Protein AF-A0A973DGZ4-F1 (afdb_monomer)

Sequence (163 aa):
MKIELYKSIREIPLFNWEKLNETGDYKFLVKDKRNRFAKLKQEQIEEAYFSLHDEYADATDSHDRMIRIHDLMVRRIEARERVGAGEVHFKNFVDAYDSELEQLMKPNENYDPIKSRMRIQQHYGQPIKPKEITLYEYLMIVKVVEEDIQTKNQNNNGKGNIE

Radius of gyration: 19.87 Å; Cα contacts (8 Å, |Δi|>4): 144; chains: 1; bounding box: 62×36×56 Å

Mean predicted aligned error: 9.84 Å

Foldseek 3Di:
DDWAFAQALQQQQLVLVVCCLVPVQLLSRTPDVVCSPPDDDPVVSVNSVLSHLVNVCVLPVVVVLSVVLVVLVVLLVVLVVCVVVVVVVSVVSNVVSVVVNCVSSPPPPPDDVVVVQVVLCVQLVDDDDRRPGGSNVVSVSVVVSVVVVVVVVVVVVVPPPDD

Structure (mmCIF, N/CA/C/O backbone):
data_AF-A0A973DGZ4-F1
#
_entry.id   AF-A0A973DGZ4-F1
#
loop_
_atom_site.group_PDB
_atom_site.id
_atom_site.type_symbol
_atom_site.label_atom_id
_atom_site.label_alt_id
_atom_site.label_comp_id
_atom_site.label_asym_id
_atom_site.label_entity_id
_atom_site.label_seq_id
_atom_site.pdbx_PDB_ins_code
_atom_site.Cartn_x
_atom_site.Cartn_y
_atom_site.Cartn_z
_atom_site.occupancy
_atom_site.B_iso_or_equiv
_atom_site.auth_seq_id
_atom_site.auth_comp_id
_atom_site.auth_asym_id
_atom_site.auth_atom_id
_atom_site.pdbx_PDB_model_num
ATOM 1 N N . MET A 1 1 ? -24.873 9.617 1.296 1.00 60.25 1 MET A N 1
ATOM 2 C CA . MET A 1 1 ? -23.917 9.406 0.187 1.00 60.25 1 MET A CA 1
ATOM 3 C C . MET A 1 1 ? -23.059 8.202 0.550 1.00 60.25 1 MET A C 1
ATOM 5 O O . MET A 1 1 ? -22.569 8.171 1.672 1.00 60.25 1 MET A O 1
ATOM 9 N N . LYS A 1 2 ? -22.972 7.176 -0.306 1.00 76.69 2 LYS A N 1
ATOM 10 C CA . LYS A 1 2 ? -22.188 5.962 -0.020 1.00 76.69 2 LYS A CA 1
ATOM 11 C C . LYS A 1 2 ? -20.733 6.236 -0.403 1.00 76.69 2 LYS A C 1
ATOM 13 O O . LYS A 1 2 ? -20.479 6.632 -1.535 1.00 76.69 2 LYS A O 1
ATOM 18 N N . ILE A 1 3 ? -19.811 6.105 0.546 1.00 85.75 3 ILE A N 1
ATOM 19 C CA . ILE A 1 3 ? -18.379 6.290 0.291 1.00 85.75 3 ILE A CA 1
ATOM 20 C C . ILE A 1 3 ? -17.827 4.959 -0.216 1.00 85.75 3 ILE A C 1
ATOM 22 O O . ILE A 1 3 ? -18.059 3.923 0.406 1.00 85.75 3 ILE A O 1
ATOM 26 N N . GLU A 1 4 ? -17.126 4.988 -1.344 1.00 92.50 4 GLU A N 1
ATOM 27 C CA . GLU A 1 4 ? -16.502 3.806 -1.938 1.00 92.50 4 GLU A CA 1
ATOM 28 C C . GLU A 1 4 ? -14.995 3.809 -1.697 1.00 92.50 4 GLU A C 1
ATOM 30 O O . GLU A 1 4 ? -14.325 4.836 -1.856 1.00 92.50 4 GLU A O 1
ATOM 35 N N . LEU A 1 5 ? -14.475 2.639 -1.330 1.00 93.69 5 LEU A N 1
ATOM 36 C CA . LEU A 1 5 ? -13.063 2.403 -1.057 1.00 93.69 5 LEU A CA 1
ATOM 37 C C . LEU A 1 5 ? -12.479 1.469 -2.120 1.00 93.69 5 LEU A C 1
ATOM 39 O O . LEU A 1 5 ? -13.186 0.600 -2.632 1.00 93.69 5 LEU A O 1
ATOM 43 N N . TYR A 1 6 ? -11.205 1.653 -2.461 1.00 95.50 6 TYR A N 1
ATOM 44 C CA . TYR A 1 6 ? -10.440 0.671 -3.226 1.00 95.50 6 TYR A CA 1
ATOM 45 C C . TYR A 1 6 ? -10.275 -0.591 -2.384 1.00 95.50 6 TYR A C 1
ATOM 47 O O . TYR A 1 6 ? -9.825 -0.493 -1.246 1.00 95.50 6 TYR A O 1
ATOM 55 N N . LYS A 1 7 ? -10.637 -1.750 -2.938 1.00 93.94 7 LYS A N 1
ATOM 56 C CA . LYS A 1 7 ? -10.506 -3.048 -2.251 1.00 93.94 7 LYS A CA 1
ATOM 57 C C . LYS A 1 7 ? -9.560 -4.018 -2.962 1.00 93.94 7 LYS A C 1
ATOM 59 O O . LYS A 1 7 ? -9.187 -5.022 -2.379 1.00 93.94 7 LYS A O 1
ATOM 64 N N . SER A 1 8 ? -9.160 -3.711 -4.195 1.00 95.69 8 SER A N 1
ATOM 65 C CA . SER A 1 8 ? -8.295 -4.570 -5.007 1.00 95.69 8 SER A CA 1
ATOM 66 C C . SER A 1 8 ? -7.110 -3.798 -5.580 1.00 95.69 8 SER A C 1
ATOM 68 O O . SER A 1 8 ? -7.229 -2.621 -5.954 1.00 95.69 8 SER A O 1
ATOM 70 N N . ILE A 1 9 ? -5.959 -4.470 -5.692 1.00 95.25 9 ILE A N 1
ATOM 71 C CA . ILE A 1 9 ? -4.745 -3.900 -6.294 1.00 95.25 9 ILE A CA 1
ATOM 72 C C . ILE A 1 9 ? -4.944 -3.596 -7.784 1.00 95.25 9 ILE A C 1
ATOM 74 O O . ILE A 1 9 ? -4.214 -2.789 -8.362 1.00 95.25 9 ILE A O 1
ATOM 78 N N . ARG A 1 10 ? -5.965 -4.210 -8.396 1.00 96.50 10 ARG A N 1
ATOM 79 C CA . ARG A 1 10 ? -6.418 -3.967 -9.772 1.00 96.50 10 ARG A CA 1
ATOM 80 C C . ARG A 1 10 ? -7.205 -2.670 -9.924 1.00 96.50 10 ARG A C 1
ATOM 82 O O . ARG A 1 10 ? -7.485 -2.266 -11.043 1.00 96.50 10 ARG A O 1
ATOM 89 N N . GLU A 1 11 ? -7.593 -2.036 -8.822 1.00 96.31 11 GLU A N 1
ATOM 90 C CA . GLU A 1 11 ? -8.370 -0.799 -8.840 1.00 96.31 11 GLU A CA 1
ATOM 91 C C . GLU A 1 11 ? -7.589 0.391 -8.288 1.00 96.31 11 GLU A C 1
ATOM 93 O O . GLU A 1 11 ? -7.776 1.513 -8.760 1.00 96.31 11 GLU A O 1
ATOM 98 N N . ILE A 1 12 ? -6.761 0.183 -7.256 1.00 96.31 12 ILE A N 1
ATOM 99 C CA . ILE A 1 12 ? -6.070 1.290 -6.593 1.00 96.31 12 ILE A CA 1
ATOM 100 C C . ILE A 1 12 ? -5.002 1.890 -7.520 1.00 96.31 12 ILE A C 1
ATOM 102 O O . ILE A 1 12 ? -4.109 1.168 -7.975 1.00 96.31 12 ILE A O 1
ATOM 106 N N . PRO A 1 13 ? -5.030 3.212 -7.784 1.00 97.19 13 PRO A N 1
ATOM 107 C CA . PRO A 1 13 ? -3.946 3.867 -8.499 1.00 97.19 13 PRO A CA 1
ATOM 108 C C . PRO A 1 13 ? -2.636 3.718 -7.730 1.00 97.19 13 PRO A C 1
ATOM 110 O O . PRO A 1 13 ? -2.619 3.910 -6.509 1.00 97.19 13 PRO A O 1
ATOM 113 N N . LEU A 1 14 ? -1.529 3.477 -8.436 1.00 92.44 14 LEU A N 1
ATOM 114 C CA . LEU A 1 14 ? -0.206 3.331 -7.819 1.00 92.44 14 LEU A CA 1
ATOM 115 C C . LEU A 1 14 ? 0.124 4.519 -6.898 1.00 92.44 14 LEU A C 1
ATOM 117 O O . LEU A 1 14 ? 0.599 4.335 -5.785 1.00 92.44 14 LEU A O 1
ATOM 121 N N . PHE A 1 15 ? -0.215 5.741 -7.314 1.00 93.31 15 PHE A N 1
ATOM 122 C CA . PHE A 1 15 ? -0.034 6.952 -6.510 1.00 93.31 15 PHE A CA 1
ATOM 123 C C . PHE A 1 15 ? -0.769 6.896 -5.164 1.00 93.31 15 PHE A C 1
ATOM 125 O O . PHE A 1 15 ? -0.245 7.360 -4.153 1.00 93.31 15 PHE A O 1
ATOM 132 N N . ASN A 1 16 ? -2.002 6.382 -5.145 1.00 92.81 16 ASN A N 1
ATOM 133 C CA . ASN A 1 16 ? -2.775 6.286 -3.911 1.00 92.81 16 ASN A CA 1
ATOM 134 C C . ASN A 1 16 ? -2.178 5.222 -2.986 1.00 92.81 16 ASN A C 1
ATOM 136 O O . ASN A 1 16 ? -2.095 5.469 -1.788 1.00 92.81 16 ASN A O 1
ATOM 140 N N . TRP A 1 17 ? -1.728 4.091 -3.536 1.00 89.31 17 TRP A N 1
ATOM 141 C CA . TRP A 1 17 ? -1.015 3.067 -2.774 1.00 89.31 17 TRP A CA 1
ATOM 142 C C . TRP A 1 17 ? 0.289 3.601 -2.169 1.00 89.31 17 TRP A C 1
ATOM 144 O O . TRP A 1 17 ? 0.520 3.455 -0.971 1.00 89.31 17 TRP A O 1
ATOM 154 N N . GLU A 1 18 ? 1.117 4.282 -2.966 1.00 85.12 18 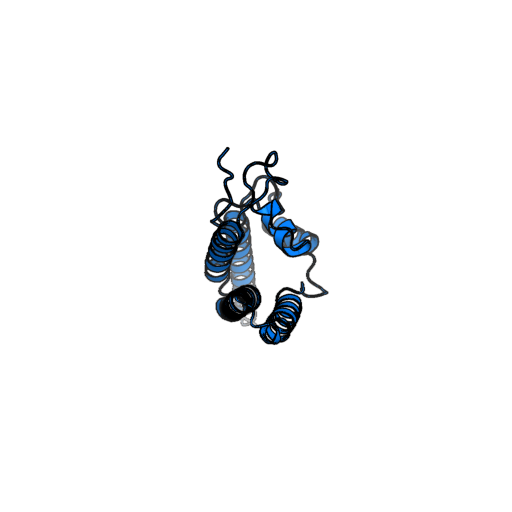GLU A N 1
ATOM 155 C CA . GLU A 1 18 ? 2.361 4.903 -2.494 1.00 85.12 18 GLU A CA 1
ATOM 156 C C . GLU A 1 18 ? 2.081 5.897 -1.363 1.00 85.12 18 GLU A C 1
ATOM 158 O O . GLU A 1 18 ? 2.731 5.847 -0.323 1.00 85.12 18 GLU A O 1
ATOM 163 N N . LYS A 1 19 ? 1.070 6.760 -1.521 1.00 83.31 19 LYS A N 1
ATOM 164 C CA . LYS A 1 19 ? 0.717 7.744 -0.493 1.00 83.31 19 LYS A CA 1
ATOM 165 C C . LYS A 1 19 ? 0.116 7.127 0.762 1.00 83.31 19 LYS A C 1
ATOM 167 O O . LYS A 1 19 ? 0.408 7.624 1.847 1.00 83.31 19 LYS A O 1
ATOM 172 N N . LEU A 1 20 ? -0.688 6.072 0.633 1.00 83.69 20 LEU A N 1
ATOM 173 C CA . LEU A 1 20 ? -1.199 5.313 1.774 1.00 83.69 20 LEU A CA 1
ATOM 174 C C . LEU A 1 20 ? -0.038 4.784 2.625 1.00 83.69 20 LEU A C 1
ATOM 176 O O . LEU A 1 20 ? -0.023 5.016 3.827 1.00 83.69 20 LEU A O 1
ATOM 180 N N . ASN A 1 21 ? 0.953 4.154 1.992 1.00 76.75 21 ASN A N 1
ATOM 181 C CA . ASN A 1 21 ? 2.105 3.575 2.686 1.00 76.75 21 ASN A CA 1
ATOM 182 C C . ASN A 1 21 ? 3.094 4.631 3.208 1.00 76.75 21 ASN A C 1
ATOM 184 O O . ASN A 1 21 ? 3.655 4.466 4.283 1.00 76.75 21 ASN A O 1
ATOM 188 N N . GLU A 1 22 ? 3.303 5.728 2.476 1.00 70.69 22 GLU A N 1
ATOM 189 C CA . GLU A 1 22 ? 4.211 6.812 2.884 1.00 70.69 22 GLU A CA 1
ATOM 190 C C . GLU A 1 22 ? 3.663 7.619 4.069 1.00 70.69 22 GLU A C 1
ATOM 192 O O . GLU A 1 22 ? 4.424 8.047 4.931 1.00 70.69 22 GLU A O 1
ATOM 197 N N . THR A 1 23 ? 2.350 7.868 4.099 1.00 72.44 23 THR A N 1
ATOM 198 C CA . THR A 1 23 ? 1.734 8.787 5.073 1.00 72.44 23 THR A CA 1
ATOM 199 C C . THR A 1 23 ? 0.920 8.095 6.162 1.00 72.44 23 THR A C 1
ATOM 201 O O . THR A 1 23 ? 0.550 8.750 7.132 1.00 72.44 23 THR A O 1
ATOM 204 N N . GLY A 1 24 ? 0.584 6.813 5.992 1.00 66.81 24 GLY A N 1
ATOM 205 C CA . GLY A 1 24 ? -0.356 6.094 6.858 1.00 66.81 24 GLY A CA 1
ATOM 206 C C . GLY A 1 24 ? -1.805 6.597 6.767 1.00 66.81 24 GLY A C 1
ATOM 207 O O . GLY A 1 24 ? -2.642 6.223 7.585 1.00 66.81 24 GLY A O 1
ATOM 208 N N . ASP A 1 25 ? -2.125 7.472 5.807 1.00 77.06 25 ASP A N 1
ATOM 209 C CA . ASP A 1 25 ? -3.422 8.143 5.737 1.00 77.06 25 ASP A CA 1
ATOM 210 C C . ASP A 1 25 ? -4.440 7.352 4.896 1.00 77.06 25 ASP A C 1
ATOM 212 O O . ASP A 1 25 ? -4.390 7.311 3.660 1.00 77.06 25 ASP A O 1
ATOM 216 N N . TYR A 1 26 ? -5.434 6.775 5.572 1.00 83.44 26 TYR A N 1
ATOM 217 C CA . TYR A 1 26 ? -6.490 5.977 4.946 1.00 83.44 26 TYR A CA 1
ATOM 218 C C . TYR A 1 26 ? -7.381 6.754 3.970 1.00 83.44 26 TYR A C 1
ATOM 220 O O . TYR A 1 26 ? -8.097 6.135 3.182 1.00 83.44 26 TYR A O 1
ATOM 228 N N . LYS A 1 27 ? -7.317 8.093 3.911 1.00 87.62 27 LYS A N 1
ATOM 229 C CA . LYS A 1 27 ? -8.050 8.859 2.886 1.00 87.62 27 LYS A CA 1
ATOM 230 C C . LYS A 1 27 ? -7.656 8.465 1.461 1.00 87.62 27 LYS A C 1
ATOM 232 O O . LYS A 1 27 ? -8.424 8.682 0.523 1.00 87.62 27 LYS A O 1
ATOM 237 N N . PHE A 1 28 ? -6.459 7.906 1.269 1.00 89.69 28 PHE A N 1
ATOM 238 C CA . PHE A 1 28 ? -6.006 7.431 -0.037 1.00 89.69 28 PHE A CA 1
ATOM 239 C C . PHE A 1 28 ? -6.696 6.133 -0.486 1.00 89.69 28 PHE A C 1
ATOM 241 O O . PHE A 1 28 ? -6.686 5.845 -1.685 1.00 89.69 28 PHE A O 1
ATOM 248 N N . LEU A 1 29 ? -7.393 5.433 0.417 1.00 92.00 29 LEU A N 1
ATOM 249 C CA . LEU A 1 29 ? -8.291 4.326 0.077 1.00 92.00 29 LEU A CA 1
ATOM 250 C C . LEU A 1 29 ? -9.603 4.798 -0.558 1.00 92.00 29 LEU A C 1
ATOM 252 O O . LEU A 1 29 ? -10.279 4.006 -1.202 1.00 92.00 29 LEU A O 1
ATOM 256 N N . VAL A 1 30 ? -9.980 6.073 -0.422 1.00 93.38 30 VAL A N 1
ATOM 257 C CA . VAL A 1 30 ? -11.247 6.579 -0.965 1.00 93.38 30 VAL A CA 1
ATOM 258 C C . VAL A 1 30 ? -11.157 6.764 -2.481 1.00 93.38 30 VAL A C 1
ATOM 260 O O . VAL A 1 30 ? -10.293 7.502 -2.974 1.00 93.38 30 VAL A O 1
ATOM 263 N N . LYS A 1 31 ? -12.090 6.139 -3.219 1.00 93.38 31 LYS A N 1
ATOM 264 C CA . LYS A 1 31 ? -12.175 6.227 -4.689 1.00 93.38 31 LYS A CA 1
ATOM 265 C C . LYS A 1 31 ? -12.421 7.661 -5.149 1.00 93.38 31 LYS A C 1
ATOM 267 O O . LYS A 1 31 ? -11.642 8.220 -5.924 1.00 93.38 31 LYS A O 1
ATOM 272 N N . ASP A 1 32 ? -13.465 8.286 -4.611 1.00 90.44 32 ASP A N 1
ATOM 273 C CA . ASP A 1 32 ? -13.817 9.669 -4.923 1.00 90.44 32 ASP A CA 1
ATOM 274 C C . ASP A 1 32 ? -13.045 10.663 -4.042 1.00 90.44 32 ASP A C 1
ATOM 276 O O . ASP A 1 32 ? -13.245 10.762 -2.828 1.00 90.44 32 ASP A O 1
ATOM 280 N N . LYS A 1 33 ? -12.201 11.478 -4.683 1.00 85.81 33 LYS A N 1
ATOM 281 C CA . LYS A 1 33 ? -11.399 12.519 -4.025 1.00 85.81 33 LYS A CA 1
ATOM 282 C C . LYS A 1 33 ? -12.240 13.512 -3.219 1.00 85.81 33 LYS A C 1
ATOM 284 O O . LYS A 1 33 ? -11.736 14.038 -2.229 1.00 85.81 33 LYS A O 1
ATOM 289 N N . ARG A 1 34 ? -13.493 13.760 -3.614 1.00 87.38 34 ARG A N 1
ATOM 290 C CA . ARG A 1 34 ? -14.410 14.687 -2.927 1.00 87.38 34 ARG A CA 1
ATOM 291 C C . ARG A 1 34 ? -14.816 14.178 -1.543 1.00 87.38 34 ARG A C 1
ATOM 293 O O . ARG A 1 34 ? -15.119 14.980 -0.669 1.00 87.38 34 ARG A O 1
ATOM 300 N N . ASN A 1 35 ? -14.743 12.865 -1.323 1.00 87.50 35 ASN A N 1
ATOM 301 C CA . ASN A 1 35 ? -15.167 12.208 -0.086 1.00 87.50 35 ASN A CA 1
ATOM 302 C C . ASN A 1 35 ? -14.000 11.864 0.853 1.00 87.50 35 ASN A C 1
ATOM 304 O O . ASN A 1 35 ? -14.205 11.193 1.858 1.00 87.50 35 ASN A O 1
ATOM 308 N N . ARG A 1 36 ? -12.775 12.325 0.566 1.00 83.31 36 ARG A N 1
ATOM 309 C CA . ARG A 1 36 ? -11.569 11.999 1.357 1.00 83.31 36 ARG A CA 1
ATOM 310 C C . ARG A 1 36 ? -11.605 12.467 2.810 1.00 83.31 36 ARG A C 1
ATOM 312 O O . ARG A 1 36 ? -10.875 11.929 3.629 1.00 83.31 36 ARG A O 1
ATOM 319 N N . PHE A 1 37 ? -12.432 13.462 3.113 1.00 81.75 37 PHE A N 1
ATOM 320 C CA . PHE A 1 37 ? -12.608 14.001 4.464 1.00 81.75 37 PHE A CA 1
ATOM 321 C C . PHE A 1 37 ? -13.911 13.534 5.119 1.00 81.75 37 PHE A C 1
ATOM 323 O O . PHE A 1 37 ? -14.261 13.993 6.204 1.00 81.75 37 PHE A O 1
ATOM 330 N N . ALA A 1 38 ? -14.663 12.656 4.453 1.00 81.19 38 ALA A N 1
ATOM 331 C CA . ALA A 1 38 ? -15.890 12.128 5.012 1.00 81.19 38 ALA A CA 1
ATOM 332 C C . ALA A 1 38 ? -15.572 11.135 6.138 1.00 81.19 38 ALA A C 1
ATOM 334 O O . ALA A 1 38 ? -14.579 10.408 6.093 1.00 81.19 38 ALA A O 1
ATOM 335 N N . LYS A 1 39 ? -16.435 11.099 7.157 1.00 80.31 39 LYS A N 1
ATOM 336 C CA . LYS A 1 39 ? -16.287 10.173 8.280 1.00 80.31 39 LYS A CA 1
ATOM 337 C C . LYS A 1 39 ? -16.526 8.744 7.788 1.00 80.31 39 LYS A C 1
ATOM 339 O O . LYS A 1 39 ? -17.653 8.379 7.459 1.00 80.31 39 LYS A O 1
ATOM 344 N N . LEU A 1 40 ? -15.458 7.959 7.736 1.00 78.50 40 LEU A N 1
ATOM 345 C CA . LEU A 1 40 ? -15.491 6.537 7.420 1.00 78.50 40 LEU A CA 1
ATOM 346 C C . LEU A 1 40 ? -15.694 5.721 8.696 1.00 78.50 40 LEU A C 1
ATOM 348 O O . LEU A 1 40 ? -15.226 6.107 9.769 1.00 78.50 40 LEU A O 1
ATOM 352 N N . LYS A 1 41 ? -16.390 4.589 8.578 1.00 81.88 41 LYS A N 1
ATOM 353 C CA . LYS A 1 41 ? -16.389 3.587 9.643 1.00 81.88 41 LYS A CA 1
ATOM 354 C C . LYS A 1 41 ? -15.056 2.848 9.628 1.00 81.88 41 LYS A C 1
ATOM 356 O O . LYS A 1 41 ? -14.559 2.510 8.555 1.00 81.88 41 LYS A O 1
ATOM 361 N N . GLN A 1 42 ? -14.529 2.577 10.816 1.00 75.69 42 GLN A N 1
ATOM 362 C CA . GLN A 1 42 ? -13.261 1.877 10.999 1.00 75.69 42 GLN A CA 1
ATOM 363 C C . GLN A 1 42 ? -13.269 0.502 10.308 1.00 75.69 42 GLN A C 1
ATOM 365 O O . GLN A 1 42 ? -12.384 0.225 9.509 1.00 75.69 42 GLN A O 1
ATOM 370 N N . GLU A 1 43 ? -14.345 -0.268 10.489 1.00 78.81 43 GLU A N 1
ATOM 371 C CA . GLU A 1 43 ? -14.561 -1.585 9.862 1.00 78.81 43 GLU A CA 1
ATOM 372 C C . GLU A 1 43 ? -14.403 -1.553 8.330 1.00 78.81 43 GLU A C 1
ATOM 374 O O . GLU A 1 43 ? -13.836 -2.458 7.729 1.00 78.81 43 GLU A O 1
ATOM 379 N N . GLN A 1 44 ? -14.887 -0.490 7.674 1.00 84.19 44 GLN A N 1
ATOM 380 C CA . GLN A 1 44 ? -14.814 -0.367 6.214 1.00 84.19 44 GLN A CA 1
ATOM 381 C C . GLN A 1 44 ? -13.393 -0.063 5.739 1.00 84.19 44 GLN A C 1
ATOM 383 O O . GLN A 1 44 ? -12.986 -0.535 4.679 1.00 84.19 44 GLN A O 1
ATOM 388 N N . ILE A 1 45 ? -12.663 0.757 6.501 1.00 83.81 45 ILE A N 1
ATOM 389 C CA . ILE A 1 45 ? -11.255 1.056 6.232 1.00 83.81 45 ILE A CA 1
ATOM 390 C C . ILE A 1 45 ? -10.440 -0.224 6.360 1.00 83.81 45 ILE A C 1
ATOM 392 O O . ILE A 1 45 ? -9.648 -0.516 5.473 1.00 83.81 45 ILE A O 1
ATOM 396 N N . GLU A 1 46 ? -10.657 -0.974 7.438 1.00 80.50 46 GLU A N 1
ATOM 397 C CA . GLU A 1 46 ? -9.955 -2.222 7.725 1.00 80.50 46 GLU A CA 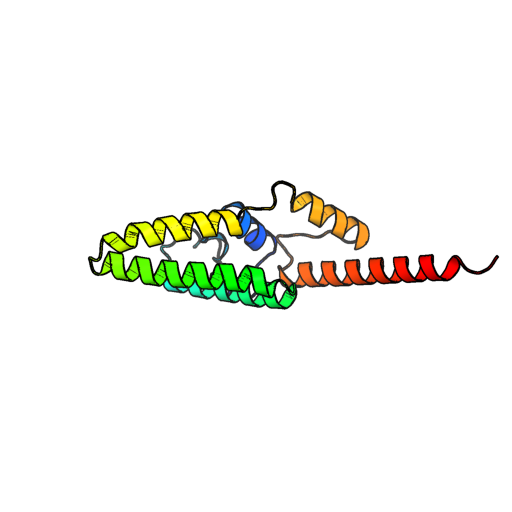1
ATOM 398 C C . GLU A 1 46 ? -10.201 -3.258 6.632 1.00 80.50 46 GLU A C 1
ATOM 400 O O . GLU A 1 46 ? -9.244 -3.728 6.025 1.00 80.50 46 GLU A O 1
ATOM 405 N N . GLU A 1 47 ? -11.462 -3.528 6.288 1.00 85.81 47 GLU A N 1
ATOM 406 C CA . GLU A 1 47 ? -11.815 -4.463 5.212 1.00 85.81 47 GLU A CA 1
ATOM 407 C C . GLU A 1 47 ? -11.117 -4.101 3.888 1.00 85.81 47 GLU A C 1
ATOM 409 O O . GLU A 1 47 ? -10.529 -4.953 3.224 1.00 85.81 47 GLU A O 1
ATOM 414 N N . ALA A 1 48 ? -11.150 -2.821 3.503 1.00 88.81 48 ALA A N 1
ATOM 415 C CA . ALA A 1 48 ? -10.513 -2.348 2.277 1.00 88.81 48 ALA A CA 1
ATOM 416 C C . ALA A 1 48 ? -8.982 -2.436 2.335 1.00 88.81 48 ALA A C 1
ATOM 418 O O . ALA A 1 48 ? -8.340 -2.814 1.355 1.00 88.81 48 ALA A O 1
ATOM 419 N N . TYR A 1 49 ? -8.400 -2.085 3.480 1.00 86.31 49 TYR A N 1
ATOM 420 C CA . TYR A 1 49 ? -6.964 -2.129 3.702 1.00 86.31 49 TYR A CA 1
ATOM 421 C C . TYR A 1 49 ? -6.436 -3.561 3.618 1.00 86.31 49 TYR A C 1
ATOM 423 O O . TYR A 1 49 ? -5.487 -3.797 2.872 1.00 86.31 49 TYR A O 1
ATOM 431 N N . PHE A 1 50 ? -7.064 -4.507 4.319 1.00 84.06 50 PHE A N 1
ATOM 432 C CA . PHE A 1 50 ? -6.640 -5.907 4.323 1.00 84.06 50 PHE A CA 1
ATOM 433 C C . PHE A 1 50 ? -6.802 -6.553 2.956 1.00 84.06 50 PHE A C 1
ATOM 435 O O . PHE A 1 50 ? -5.838 -7.108 2.450 1.00 84.06 50 PHE A O 1
ATOM 442 N N . SER A 1 51 ? -7.946 -6.357 2.296 1.00 89.56 51 SER A N 1
ATOM 443 C CA . SER A 1 51 ? -8.175 -6.894 0.949 1.00 89.56 51 SER A CA 1
ATOM 444 C C . SER A 1 51 ? -7.084 -6.462 -0.047 1.00 89.56 51 SER A C 1
ATOM 446 O O . SER A 1 51 ? -6.610 -7.261 -0.850 1.00 89.56 51 SER A O 1
ATOM 448 N N . LEU A 1 52 ? -6.620 -5.209 0.034 1.00 89.88 52 LEU A N 1
ATOM 449 C CA . LEU A 1 52 ? -5.503 -4.726 -0.785 1.00 89.88 52 LEU A CA 1
ATOM 450 C C . LEU A 1 52 ? -4.162 -5.359 -0.412 1.00 89.88 52 LEU A C 1
ATOM 452 O O . LEU A 1 52 ? -3.343 -5.630 -1.288 1.00 89.88 52 LEU A O 1
ATOM 456 N N . HIS A 1 53 ? -3.914 -5.518 0.883 1.00 83.88 53 HIS A N 1
ATOM 457 C CA . HIS A 1 53 ? -2.661 -6.045 1.407 1.00 83.88 53 HIS A CA 1
ATOM 458 C C . HIS A 1 53 ? -2.523 -7.545 1.125 1.00 83.88 53 HIS A C 1
ATOM 460 O O . HIS A 1 53 ? -1.436 -7.972 0.744 1.00 83.88 53 HIS A O 1
ATOM 466 N N . ASP A 1 54 ? -3.611 -8.305 1.205 1.00 84.25 54 ASP A N 1
ATOM 467 C CA . ASP A 1 54 ? -3.652 -9.725 0.854 1.00 84.25 54 ASP A CA 1
ATOM 468 C C . ASP A 1 54 ? -3.360 -9.919 -0.639 1.00 84.25 54 ASP A C 1
ATOM 470 O O . ASP A 1 54 ? -2.408 -10.606 -1.003 1.00 84.25 54 ASP A O 1
ATOM 474 N N . GLU A 1 55 ? -4.072 -9.202 -1.519 1.00 88.75 55 GLU A N 1
ATOM 475 C CA . GLU A 1 55 ? -3.810 -9.264 -2.964 1.00 88.75 55 GLU A CA 1
ATOM 476 C C . GLU A 1 55 ? -2.381 -8.808 -3.324 1.00 88.75 55 GLU A C 1
ATOM 478 O O . GLU A 1 55 ? -1.773 -9.312 -4.273 1.00 88.75 55 GLU A O 1
ATOM 483 N N . TYR A 1 56 ? -1.823 -7.843 -2.586 1.00 85.56 56 TYR A N 1
ATOM 484 C CA . TYR A 1 56 ? -0.433 -7.425 -2.754 1.00 85.56 56 TYR A CA 1
ATOM 485 C C . TYR A 1 56 ? 0.550 -8.522 -2.320 1.00 85.56 56 TYR A C 1
ATOM 487 O O . TYR A 1 56 ? 1.535 -8.766 -3.022 1.00 85.56 56 TYR A O 1
ATOM 495 N N . ALA A 1 57 ? 0.296 -9.189 -1.190 1.00 80.50 57 ALA A N 1
ATOM 496 C CA . ALA A 1 57 ? 1.115 -10.292 -0.690 1.00 80.50 57 ALA A CA 1
ATOM 497 C C . ALA A 1 57 ? 1.150 -11.457 -1.688 1.00 80.50 57 ALA A C 1
ATOM 499 O O . ALA A 1 57 ? 2.233 -11.962 -1.990 1.00 80.50 57 ALA A O 1
ATOM 500 N N . ASP A 1 58 ? -0.009 -11.795 -2.258 1.00 83.44 58 ASP A N 1
ATOM 501 C CA . ASP A 1 58 ? -0.165 -12.776 -3.336 1.00 83.44 58 ASP A CA 1
ATOM 502 C C . ASP A 1 58 ? 0.613 -12.382 -4.590 1.00 83.44 58 ASP A C 1
ATOM 504 O O . ASP A 1 58 ? 1.277 -13.202 -5.220 1.00 83.44 58 ASP A O 1
ATOM 508 N N . ALA A 1 59 ? 0.563 -11.105 -4.968 1.00 83.06 59 ALA A N 1
ATOM 509 C CA . ALA A 1 59 ? 1.238 -10.637 -6.168 1.00 83.06 59 ALA A CA 1
ATOM 510 C C . ALA A 1 59 ? 2.769 -10.583 -6.026 1.00 83.06 59 ALA A C 1
ATOM 512 O O . ALA A 1 59 ? 3.461 -10.650 -7.045 1.00 83.06 59 ALA A O 1
ATOM 513 N N . THR A 1 60 ? 3.296 -10.444 -4.807 1.00 76.06 60 THR A N 1
ATOM 514 C CA . THR A 1 60 ? 4.723 -10.180 -4.525 1.00 76.06 60 THR A CA 1
ATOM 515 C C . THR A 1 60 ? 5.444 -11.310 -3.797 1.00 76.06 60 THR A C 1
ATOM 517 O O . THR A 1 60 ? 6.589 -11.119 -3.385 1.00 76.06 60 THR A O 1
ATOM 520 N N . ASP A 1 61 ? 4.776 -12.444 -3.572 1.00 72.25 61 ASP A N 1
ATOM 521 C CA . ASP A 1 61 ? 5.272 -13.566 -2.764 1.00 72.25 61 ASP A CA 1
ATOM 522 C C . ASP A 1 61 ? 5.786 -13.136 -1.368 1.00 72.25 61 ASP A C 1
ATOM 524 O O . ASP A 1 61 ? 6.584 -13.817 -0.728 1.00 72.25 61 ASP A O 1
ATOM 528 N N . SER A 1 62 ? 5.309 -11.994 -0.855 1.00 65.62 62 SER A N 1
ATOM 529 C CA . SER A 1 62 ? 5.738 -11.393 0.421 1.00 65.62 62 SER A CA 1
ATOM 530 C C . SER A 1 62 ? 4.872 -11.842 1.605 1.00 65.62 62 SER A C 1
ATOM 532 O O . SER A 1 62 ? 4.678 -11.097 2.571 1.00 65.62 62 SER A O 1
ATOM 534 N N . HIS A 1 63 ? 4.346 -13.066 1.524 1.00 63.19 63 HIS A N 1
ATOM 535 C CA . HIS A 1 63 ? 3.331 -13.622 2.418 1.00 63.19 63 HIS A CA 1
ATOM 536 C C . HIS A 1 63 ? 3.701 -13.515 3.902 1.00 63.19 63 HIS A C 1
ATOM 538 O O . HIS A 1 63 ? 2.926 -12.971 4.680 1.00 63.19 63 HIS A O 1
ATOM 544 N N . ASP A 1 64 ? 4.901 -13.934 4.306 1.00 61.47 64 ASP A N 1
ATOM 545 C CA . ASP A 1 64 ? 5.263 -14.031 5.731 1.00 61.47 64 ASP A CA 1
ATOM 546 C C . ASP A 1 64 ? 5.263 -12.679 6.460 1.00 61.47 64 ASP A C 1
ATOM 548 O O . ASP A 1 64 ? 4.813 -12.562 7.604 1.00 61.47 64 ASP A O 1
ATOM 552 N N . ARG A 1 65 ? 5.740 -11.622 5.790 1.00 66.81 65 ARG A N 1
ATOM 553 C CA . ARG A 1 65 ? 5.731 -10.263 6.354 1.00 66.81 65 ARG A CA 1
ATOM 554 C C . ARG A 1 65 ? 4.304 -9.741 6.487 1.00 66.81 65 ARG A C 1
ATOM 556 O O . ARG A 1 65 ? 3.978 -9.095 7.481 1.00 66.81 65 ARG A O 1
ATOM 563 N N . MET A 1 66 ? 3.472 -10.021 5.493 1.00 66.06 66 MET A N 1
ATOM 564 C CA . MET A 1 66 ? 2.098 -9.532 5.420 1.00 66.06 66 MET A CA 1
ATOM 565 C C . MET A 1 66 ? 1.180 -10.275 6.392 1.00 66.06 66 MET A C 1
ATOM 567 O O . MET A 1 66 ? 0.402 -9.629 7.086 1.00 66.06 66 MET A O 1
ATOM 571 N N . ILE A 1 67 ? 1.371 -11.587 6.562 1.00 68.12 67 ILE A N 1
ATOM 572 C CA . ILE A 1 67 ? 0.723 -12.402 7.601 1.00 68.12 67 ILE A CA 1
ATOM 573 C C . ILE A 1 67 ? 1.023 -11.831 8.990 1.00 68.12 67 ILE A C 1
ATOM 575 O O . ILE A 1 67 ? 0.116 -11.688 9.809 1.00 68.12 67 ILE A O 1
ATOM 579 N N . ARG A 1 68 ? 2.279 -11.451 9.259 1.00 73.12 68 ARG A N 1
ATOM 580 C CA . ARG A 1 68 ? 2.656 -10.865 10.553 1.00 73.12 68 ARG A CA 1
ATOM 581 C C . ARG A 1 68 ? 2.010 -9.498 10.787 1.00 73.12 68 ARG A C 1
ATOM 583 O O . ARG A 1 68 ? 1.556 -9.227 11.894 1.00 73.12 68 ARG A O 1
ATOM 590 N N . ILE A 1 69 ? 1.950 -8.647 9.761 1.00 72.81 69 ILE A N 1
ATOM 591 C CA . ILE A 1 69 ? 1.245 -7.356 9.839 1.00 72.81 69 ILE A CA 1
ATOM 592 C C . ILE A 1 69 ? -0.252 -7.585 10.089 1.00 72.81 69 ILE A C 1
ATOM 594 O O . ILE A 1 69 ? -0.826 -6.935 10.959 1.00 72.81 69 ILE A O 1
ATOM 598 N N . HIS A 1 70 ? -0.865 -8.536 9.382 1.00 67.56 70 HIS A N 1
ATOM 599 C CA . HIS A 1 70 ? -2.271 -8.895 9.550 1.00 67.56 70 HIS A CA 1
ATOM 600 C C . HIS A 1 70 ? -2.570 -9.373 10.980 1.00 67.56 70 HIS A C 1
ATOM 602 O O . HIS A 1 70 ? -3.446 -8.817 11.639 1.00 67.56 70 HIS A O 1
ATOM 608 N N . ASP A 1 71 ? -1.806 -10.335 11.505 1.00 75.50 71 ASP A N 1
ATOM 609 C CA . ASP A 1 71 ? -1.973 -10.862 12.869 1.00 75.50 71 ASP A CA 1
ATOM 610 C C . ASP A 1 71 ? -1.842 -9.759 13.937 1.00 75.50 71 ASP A C 1
ATOM 612 O O . ASP A 1 71 ? -2.665 -9.662 14.848 1.00 75.50 71 ASP A O 1
ATOM 616 N N . LEU A 1 72 ? -0.873 -8.850 13.792 1.00 77.56 72 LEU A N 1
ATOM 617 C CA . LEU A 1 72 ? -0.716 -7.716 14.710 1.00 77.56 72 LEU A CA 1
ATOM 618 C C . LEU A 1 72 ? -1.874 -6.720 14.636 1.00 77.56 72 LEU A C 1
ATOM 620 O O . LEU A 1 72 ? -2.297 -6.197 15.668 1.00 77.56 72 LEU A O 1
ATOM 624 N N . MET A 1 73 ? -2.414 -6.464 13.444 1.00 70.94 73 MET A N 1
ATOM 625 C CA . MET A 1 73 ? -3.582 -5.599 13.311 1.00 70.94 73 MET A CA 1
ATOM 626 C C . MET A 1 73 ? -4.843 -6.239 13.903 1.00 70.94 73 MET A C 1
ATOM 628 O O . MET A 1 73 ? -5.573 -5.542 14.605 1.00 70.94 73 MET A O 1
ATOM 632 N N . VAL A 1 74 ? -5.072 -7.542 13.701 1.00 74.12 74 VAL A N 1
ATOM 633 C CA . VAL A 1 74 ? -6.196 -8.268 14.326 1.00 74.12 74 VAL A CA 1
ATOM 634 C C . VAL A 1 74 ? -6.100 -8.194 15.850 1.00 74.12 74 VAL A C 1
ATOM 636 O O . VAL A 1 74 ? -7.044 -7.762 16.509 1.00 74.12 74 VAL A O 1
ATOM 639 N N . ARG A 1 75 ? -4.931 -8.497 16.425 1.00 77.44 75 ARG A N 1
ATOM 640 C CA . ARG A 1 75 ? -4.713 -8.416 17.882 1.00 77.44 75 ARG A CA 1
ATOM 641 C C . ARG A 1 75 ? -4.895 -7.002 18.431 1.00 77.44 75 ARG A C 1
ATOM 643 O O . ARG A 1 75 ? -5.416 -6.817 19.531 1.00 77.44 75 ARG A O 1
ATOM 650 N N . ARG A 1 76 ? -4.505 -5.980 17.664 1.00 81.56 76 ARG A N 1
ATOM 651 C CA . A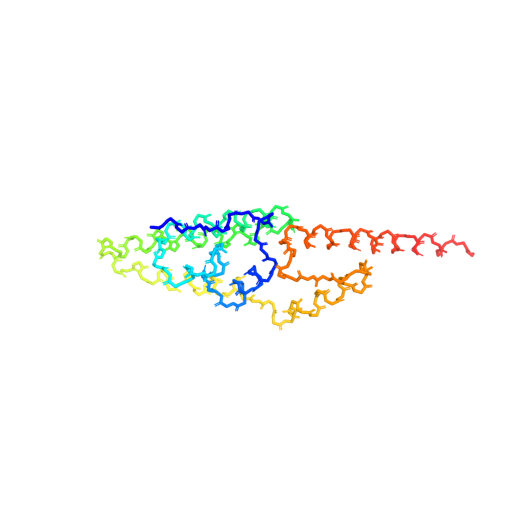RG A 1 76 ? -4.754 -4.573 18.008 1.00 81.56 76 ARG A CA 1
ATOM 652 C C . ARG A 1 76 ? -6.241 -4.238 18.021 1.00 81.56 76 ARG A C 1
ATOM 654 O O . ARG A 1 76 ? -6.665 -3.487 18.900 1.00 81.56 76 ARG A O 1
ATOM 661 N N . ILE A 1 77 ? -7.021 -4.766 17.080 1.00 69.94 77 ILE A N 1
ATOM 662 C CA . ILE A 1 77 ? -8.477 -4.580 17.035 1.00 69.94 77 ILE A CA 1
ATOM 663 C C . ILE A 1 77 ? -9.116 -5.211 18.271 1.00 69.94 77 ILE A C 1
ATOM 665 O O . ILE A 1 77 ? -9.794 -4.511 19.021 1.00 69.94 77 ILE A O 1
ATOM 669 N N . GLU A 1 78 ? -8.808 -6.476 18.555 1.00 74.50 78 GLU A N 1
ATOM 670 C CA . GLU A 1 78 ? -9.321 -7.175 19.740 1.00 74.50 78 GLU A CA 1
ATOM 671 C C . GLU A 1 78 ? -8.969 -6.429 21.038 1.00 74.50 78 GLU A C 1
ATOM 673 O O . GLU A 1 78 ? -9.806 -6.262 21.929 1.00 74.50 78 GLU A O 1
ATOM 678 N N . ALA A 1 79 ? -7.742 -5.907 21.142 1.00 76.25 79 ALA A N 1
ATOM 679 C CA . ALA A 1 79 ? -7.325 -5.104 22.286 1.00 76.25 79 ALA A CA 1
ATOM 680 C C . ALA A 1 79 ? -8.117 -3.786 22.396 1.00 76.25 79 ALA A C 1
ATOM 682 O O . ALA A 1 79 ? -8.508 -3.392 23.495 1.00 76.25 79 ALA A O 1
ATOM 683 N N . ARG A 1 80 ? -8.409 -3.111 21.277 1.00 73.06 80 ARG A N 1
ATOM 684 C CA . ARG A 1 80 ? -9.229 -1.886 21.259 1.00 73.06 80 ARG A CA 1
ATOM 685 C C . ARG A 1 80 ? -10.672 -2.140 21.668 1.00 73.06 80 ARG A C 1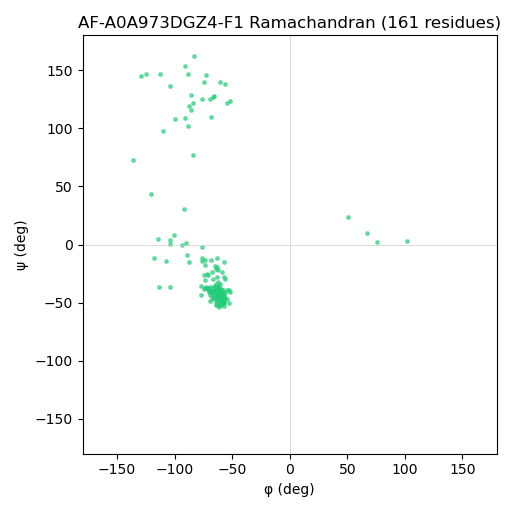
ATOM 687 O O . ARG A 1 80 ? -11.225 -1.329 22.410 1.00 73.06 80 ARG A O 1
ATOM 694 N N . GLU A 1 81 ? -11.267 -3.241 21.221 1.00 73.69 81 GLU A N 1
ATOM 695 C CA . GLU A 1 81 ? -12.625 -3.628 21.615 1.00 73.69 81 GLU A CA 1
ATOM 696 C C . GLU A 1 81 ? -12.721 -3.836 23.128 1.00 73.69 81 GLU A C 1
ATOM 698 O O . GLU A 1 81 ? -13.618 -3.292 23.774 1.00 73.69 81 GLU A O 1
ATOM 703 N N . ARG A 1 82 ? -11.740 -4.527 23.721 1.00 79.12 82 ARG A N 1
ATOM 704 C CA . ARG A 1 82 ? -11.671 -4.730 25.176 1.00 79.12 82 ARG A CA 1
ATOM 705 C C . ARG A 1 82 ? -11.476 -3.428 25.948 1.00 79.12 82 ARG A C 1
ATOM 707 O O . ARG A 1 82 ? -12.139 -3.215 26.962 1.00 79.12 82 ARG A O 1
ATOM 714 N N . VAL A 1 83 ? -10.647 -2.509 25.445 1.00 82.31 83 VAL A N 1
ATOM 715 C CA . VAL A 1 83 ? -10.544 -1.153 26.015 1.00 82.31 83 VAL A CA 1
ATOM 716 C C . VAL A 1 83 ? -11.896 -0.435 25.959 1.00 82.31 83 VAL A C 1
ATOM 718 O O . VAL A 1 83 ? -12.302 0.174 26.949 1.00 82.31 83 VAL A O 1
ATOM 721 N N . GLY A 1 84 ? -12.617 -0.533 24.837 1.00 75.06 84 GLY A N 1
ATOM 722 C CA . GLY A 1 84 ? -13.961 0.029 24.671 1.00 75.06 84 GLY A CA 1
ATOM 723 C C . GLY A 1 84 ? -15.000 -0.571 25.626 1.00 75.06 84 GLY A C 1
ATOM 724 O O . GLY A 1 84 ? -15.885 0.145 26.089 1.00 75.06 84 GLY A O 1
ATOM 725 N N . ALA A 1 85 ? -14.852 -1.849 25.980 1.00 86.50 85 ALA A N 1
ATOM 726 C CA . ALA A 1 85 ? -15.663 -2.542 26.982 1.00 86.50 85 ALA A CA 1
ATOM 727 C C . ALA A 1 85 ? -15.292 -2.192 28.442 1.00 86.50 85 ALA A C 1
ATOM 729 O O . ALA A 1 85 ? -15.947 -2.660 29.372 1.00 86.50 85 ALA A O 1
ATOM 730 N N . GLY A 1 86 ? -14.273 -1.350 28.658 1.00 85.31 86 GLY A N 1
ATOM 731 C CA . GLY A 1 86 ? -13.843 -0.879 29.979 1.00 85.31 86 GLY A CA 1
ATOM 732 C C . GLY A 1 86 ? -12.601 -1.578 30.538 1.00 85.31 86 GLY A C 1
ATOM 733 O O . GLY A 1 86 ? -12.162 -1.253 31.642 1.00 85.31 86 GLY A O 1
ATOM 734 N N . GLU A 1 87 ? -11.980 -2.497 29.795 1.00 87.81 87 GLU A N 1
ATOM 735 C CA . GLU A 1 87 ? -10.770 -3.203 30.223 1.00 87.81 87 GLU A CA 1
ATOM 736 C C . GLU A 1 87 ? -9.507 -2.374 29.931 1.00 87.81 87 GLU A C 1
ATOM 738 O O . GLU A 1 87 ? -8.747 -2.628 28.998 1.00 87.81 87 GLU A O 1
ATOM 743 N N . VAL A 1 88 ? -9.259 -1.359 30.765 1.00 85.00 88 VAL A N 1
ATOM 744 C CA . VAL A 1 88 ? -8.217 -0.329 30.553 1.00 85.00 88 VAL A CA 1
ATOM 745 C C . VAL A 1 88 ? -6.796 -0.896 30.397 1.00 85.00 88 VAL A C 1
ATOM 747 O O . VAL A 1 88 ? -5.971 -0.305 29.702 1.00 85.00 88 VAL A O 1
ATOM 750 N N . HIS A 1 89 ? -6.497 -2.056 30.990 1.00 84.81 89 HIS A N 1
ATOM 751 C CA . HIS A 1 89 ? -5.186 -2.704 30.876 1.00 84.81 89 HIS A CA 1
ATOM 752 C C . HIS A 1 89 ? -4.849 -3.143 29.439 1.00 84.81 89 HIS A C 1
ATOM 754 O O . HIS A 1 89 ? -3.667 -3.241 29.103 1.00 84.81 89 HIS A O 1
ATOM 760 N N . PHE A 1 90 ? -5.855 -3.312 28.566 1.00 83.44 90 PHE A N 1
ATOM 761 C CA . PHE A 1 90 ? -5.632 -3.604 27.150 1.00 83.44 90 PHE A CA 1
ATOM 762 C C . PHE A 1 90 ? -5.025 -2.449 26.353 1.00 83.44 90 PHE A C 1
ATOM 764 O O . PHE A 1 90 ? -4.478 -2.670 25.275 1.00 83.44 90 PHE A O 1
ATOM 771 N N . LYS A 1 91 ? -5.014 -1.232 26.908 1.00 83.88 91 LYS A N 1
ATOM 772 C CA . LYS A 1 91 ? -4.382 -0.073 26.274 1.00 83.88 91 LYS A CA 1
ATOM 773 C C . LYS A 1 91 ? -2.887 -0.291 26.026 1.00 83.88 91 LYS A C 1
ATOM 775 O O . LYS A 1 91 ? -2.399 0.048 24.957 1.00 83.88 91 LYS A O 1
ATOM 780 N N . ASN A 1 92 ? -2.194 -0.952 26.954 1.00 85.06 92 ASN A N 1
ATOM 781 C CA . ASN A 1 92 ? -0.774 -1.271 26.797 1.00 85.06 92 ASN A CA 1
ATOM 782 C C . ASN A 1 92 ? -0.521 -2.227 25.621 1.00 85.06 92 ASN A C 1
ATOM 784 O O . ASN A 1 92 ? 0.500 -2.115 24.951 1.00 85.06 92 ASN A O 1
ATOM 788 N N . PHE A 1 93 ? -1.448 -3.154 25.356 1.00 82.06 93 PHE A N 1
ATOM 789 C CA . PHE A 1 93 ? -1.364 -4.037 24.193 1.00 82.06 93 PHE A CA 1
ATOM 790 C C . PHE A 1 93 ? -1.609 -3.265 22.897 1.00 82.06 93 PHE A C 1
ATOM 792 O O . PHE A 1 93 ? -0.869 -3.465 21.943 1.00 82.06 93 PHE A O 1
ATOM 799 N N . VAL A 1 94 ? -2.572 -2.335 22.875 1.00 74.50 94 VAL A N 1
ATOM 800 C CA . VAL A 1 94 ? -2.780 -1.442 21.721 1.00 74.50 94 VAL A CA 1
ATOM 801 C C . VAL A 1 94 ? -1.503 -0.664 21.406 1.00 74.50 94 VAL A C 1
ATOM 803 O O . VAL A 1 94 ? -1.051 -0.710 20.267 1.00 74.50 94 VAL A O 1
ATOM 806 N N . ASP A 1 95 ? -0.893 -0.032 22.411 1.00 81.44 95 ASP A N 1
ATOM 807 C CA . ASP A 1 95 ? 0.332 0.760 22.245 1.00 81.44 95 ASP A CA 1
ATOM 808 C C . ASP A 1 95 ? 1.526 -0.112 21.789 1.00 81.44 95 ASP A C 1
ATOM 810 O O . ASP A 1 95 ? 2.332 0.301 20.949 1.00 81.44 95 ASP A O 1
ATOM 814 N N . ALA A 1 96 ? 1.626 -1.345 22.302 1.00 84.06 96 ALA A N 1
ATOM 815 C CA . ALA A 1 96 ? 2.655 -2.304 21.902 1.00 84.06 96 ALA A CA 1
ATOM 816 C C . ALA A 1 96 ? 2.480 -2.775 20.450 1.00 84.06 96 ALA A C 1
ATOM 818 O O . ALA A 1 96 ? 3.444 -2.765 19.684 1.00 84.06 96 ALA A O 1
ATOM 819 N N . TYR A 1 97 ? 1.259 -3.142 20.052 1.00 84.06 97 TYR A N 1
ATOM 820 C CA . TYR A 1 97 ? 0.967 -3.535 18.674 1.00 84.06 97 TYR A CA 1
ATOM 821 C C . TYR A 1 97 ? 1.127 -2.364 17.709 1.00 84.06 97 TYR A C 1
ATOM 823 O O . TYR A 1 97 ? 1.622 -2.562 16.605 1.00 84.06 97 TYR A O 1
ATOM 831 N N . ASP A 1 98 ? 0.773 -1.146 18.126 1.00 75.62 98 ASP A N 1
ATOM 832 C CA . ASP A 1 98 ? 1.029 0.067 17.351 1.00 75.62 98 ASP A CA 1
ATOM 833 C C . ASP A 1 98 ? 2.527 0.262 17.091 1.00 75.62 98 ASP A C 1
ATOM 835 O O . ASP A 1 98 ? 2.931 0.458 15.947 1.00 75.62 98 ASP A O 1
ATOM 839 N N . SER A 1 99 ? 3.363 0.092 18.116 1.00 79.62 99 SER A N 1
ATOM 840 C CA . SER A 1 99 ? 4.821 0.186 17.973 1.00 79.62 99 SER A CA 1
ATOM 841 C C . SER A 1 99 ? 5.404 -0.907 17.065 1.00 79.62 99 SER A C 1
ATOM 843 O O . SER A 1 99 ? 6.314 -0.647 16.277 1.00 79.62 99 SER A O 1
ATOM 845 N N . GLU A 1 100 ? 4.905 -2.143 17.156 1.00 78.75 100 GLU A N 1
ATOM 846 C CA . GLU A 1 100 ? 5.379 -3.253 16.318 1.00 78.75 100 GLU A CA 1
ATOM 847 C C . GLU A 1 100 ? 4.931 -3.098 14.856 1.00 78.75 100 GLU A C 1
ATOM 849 O O . GLU A 1 100 ? 5.716 -3.339 13.934 1.00 78.75 100 GLU A O 1
ATOM 854 N N . LEU A 1 101 ? 3.705 -2.616 14.633 1.00 75.44 101 LEU A N 1
ATOM 855 C CA . LEU A 1 101 ? 3.214 -2.247 13.307 1.00 75.44 101 LEU A CA 1
ATOM 856 C C . LEU A 1 101 ? 4.034 -1.103 12.714 1.00 75.44 101 LEU A C 1
ATOM 858 O O . LEU A 1 101 ? 4.440 -1.206 11.561 1.00 75.44 101 LEU A O 1
ATOM 862 N N . GLU A 1 102 ? 4.354 -0.060 13.482 1.00 73.88 102 GLU A N 1
ATOM 863 C CA . GLU A 1 102 ? 5.226 1.027 13.020 1.00 73.88 102 GLU A CA 1
ATOM 864 C C . GLU A 1 102 ? 6.604 0.519 12.586 1.00 73.88 102 GLU A C 1
ATOM 866 O O . GLU A 1 102 ? 7.131 0.972 11.572 1.00 73.88 102 GLU A O 1
ATOM 871 N N . GLN A 1 103 ? 7.185 -0.451 13.298 1.00 76.19 103 GLN A N 1
ATOM 872 C CA . GLN A 1 103 ? 8.466 -1.055 12.917 1.00 76.19 103 GLN A CA 1
ATOM 873 C C . GLN A 1 103 ? 8.359 -1.915 11.653 1.00 76.19 103 GLN A C 1
ATOM 875 O O . GLN A 1 103 ? 9.222 -1.831 10.779 1.00 76.19 103 GLN A O 1
ATOM 880 N N . LEU A 1 104 ? 7.309 -2.731 11.534 1.00 70.31 104 LEU A N 1
ATOM 881 C CA . LEU A 1 104 ? 7.106 -3.614 10.381 1.00 70.31 104 LEU A CA 1
ATOM 882 C C . LEU A 1 104 ? 6.669 -2.864 9.126 1.00 70.31 104 LEU A C 1
ATOM 884 O O . LEU A 1 104 ? 6.990 -3.296 8.017 1.00 70.31 104 LEU A O 1
ATOM 888 N N . MET A 1 105 ? 5.948 -1.759 9.289 1.00 68.12 105 MET A N 1
ATOM 889 C CA . MET A 1 105 ? 5.523 -0.870 8.212 1.00 68.12 105 MET A CA 1
ATOM 890 C C . MET A 1 105 ? 6.553 0.217 7.921 1.00 68.12 105 MET A C 1
ATOM 892 O O . MET A 1 105 ? 6.420 0.903 6.906 1.00 68.12 105 MET A O 1
ATOM 896 N N . LYS A 1 106 ? 7.592 0.364 8.760 1.00 65.38 106 LYS A N 1
ATOM 897 C CA . LYS A 1 106 ? 8.654 1.337 8.526 1.00 65.38 106 LYS A CA 1
ATOM 898 C C . LYS A 1 106 ? 9.216 1.093 7.121 1.00 65.38 106 LYS A C 1
ATOM 900 O O . LYS A 1 106 ? 9.654 -0.028 6.820 1.00 65.38 106 LYS A O 1
ATOM 905 N N . PRO A 1 107 ? 9.185 2.105 6.235 1.00 52.38 107 PRO A N 1
ATOM 906 C CA . PRO A 1 107 ? 9.839 1.978 4.952 1.00 52.38 107 PRO A CA 1
ATOM 907 C C . PRO A 1 107 ? 11.301 1.635 5.218 1.00 52.38 107 PRO A C 1
ATOM 909 O O . PRO A 1 107 ? 11.917 2.180 6.136 1.00 52.38 107 PRO A O 1
ATOM 912 N N . ASN A 1 108 ? 11.851 0.710 4.434 1.00 57.38 108 ASN A N 1
ATOM 913 C CA . ASN A 1 108 ? 13.283 0.447 4.465 1.00 57.38 108 ASN A CA 1
ATOM 914 C C . ASN A 1 108 ? 13.970 1.813 4.286 1.00 57.38 108 ASN A C 1
ATOM 916 O O . ASN A 1 108 ? 13.652 2.493 3.314 1.00 57.38 108 ASN A O 1
ATOM 920 N N . GLU A 1 109 ? 14.843 2.253 5.201 1.00 52.28 109 GLU A N 1
ATOM 921 C CA . GLU A 1 109 ? 15.383 3.635 5.200 1.00 52.28 109 GLU A CA 1
ATOM 922 C C . GLU A 1 109 ? 16.098 4.002 3.880 1.00 52.28 109 GLU A C 1
ATOM 924 O O . GLU A 1 109 ? 16.284 5.174 3.566 1.00 52.28 109 GLU A O 1
ATOM 929 N N . ASN A 1 110 ? 16.418 2.997 3.057 1.00 53.34 110 ASN A N 1
ATOM 930 C CA . ASN A 1 110 ? 17.016 3.128 1.730 1.00 53.34 110 ASN A CA 1
ATOM 931 C C . ASN A 1 110 ? 16.046 2.913 0.543 1.00 53.34 110 ASN A C 1
ATOM 933 O O . ASN A 1 110 ? 16.483 2.968 -0.610 1.00 53.34 110 ASN A O 1
ATOM 937 N N . TYR A 1 111 ? 14.756 2.642 0.774 1.00 60.09 111 TYR A N 1
ATOM 938 C CA . TYR A 1 111 ? 13.766 2.439 -0.287 1.00 60.09 111 TYR A CA 1
ATOM 939 C C . TYR A 1 111 ? 13.126 3.767 -0.696 1.00 60.09 111 TYR A C 1
ATOM 941 O O . TYR A 1 111 ? 12.235 4.293 -0.035 1.00 60.09 111 TYR A O 1
ATOM 949 N N . ASP A 1 112 ? 13.581 4.294 -1.828 1.00 69.31 112 ASP A N 1
ATOM 950 C CA . ASP A 1 112 ? 13.000 5.465 -2.476 1.00 69.31 112 ASP A CA 1
ATOM 951 C C . ASP A 1 112 ? 12.082 4.993 -3.625 1.00 69.31 112 ASP A C 1
ATOM 953 O O . ASP A 1 112 ? 12.587 4.515 -4.652 1.00 69.31 112 ASP A O 1
ATOM 957 N N . PRO A 1 113 ? 10.744 5.104 -3.488 1.00 67.19 113 PRO A N 1
ATOM 958 C CA . PRO A 1 113 ? 9.799 4.627 -4.498 1.00 67.19 113 PRO A CA 1
ATOM 959 C C . PRO A 1 113 ? 9.947 5.365 -5.835 1.00 67.19 113 PRO A C 1
ATOM 961 O O . PRO A 1 113 ? 9.708 4.782 -6.894 1.00 67.19 113 PRO A O 1
ATOM 964 N N . ILE A 1 114 ? 10.413 6.621 -5.821 1.00 73.94 114 ILE A N 1
ATOM 965 C CA . ILE A 1 114 ? 10.683 7.386 -7.042 1.00 73.94 114 ILE A CA 1
ATOM 966 C C . ILE A 1 114 ? 11.889 6.784 -7.761 1.00 73.94 114 ILE A C 1
ATOM 968 O O . ILE A 1 114 ? 11.797 6.500 -8.956 1.00 73.94 114 ILE A O 1
ATOM 972 N N . LYS A 1 115 ? 12.995 6.528 -7.049 1.00 76.50 115 LYS A N 1
ATOM 973 C CA . LYS A 1 115 ? 14.183 5.883 -7.641 1.00 76.50 115 LYS A CA 1
ATOM 974 C C . LYS A 1 115 ? 13.883 4.473 -8.137 1.00 76.50 115 LYS A C 1
ATOM 976 O O . LYS A 1 115 ? 14.333 4.119 -9.225 1.00 76.50 115 LYS A O 1
ATOM 981 N N . SER A 1 116 ? 13.128 3.688 -7.368 1.00 74.06 116 SER A N 1
ATOM 982 C CA . SER A 1 116 ? 12.710 2.335 -7.754 1.00 74.06 116 SER A CA 1
ATOM 983 C C . SER A 1 116 ? 11.946 2.365 -9.082 1.00 74.06 116 SER A C 1
ATOM 985 O O . SER A 1 116 ? 12.371 1.758 -10.065 1.00 74.06 116 SER A O 1
ATOM 987 N N . ARG A 1 117 ? 10.908 3.205 -9.174 1.00 80.81 117 ARG A N 1
ATOM 988 C CA . ARG A 1 117 ? 10.126 3.385 -10.402 1.00 80.81 117 ARG A CA 1
ATOM 989 C C . ARG A 1 117 ? 10.961 3.901 -11.573 1.00 80.81 117 ARG A C 1
ATOM 991 O O . ARG A 1 117 ? 10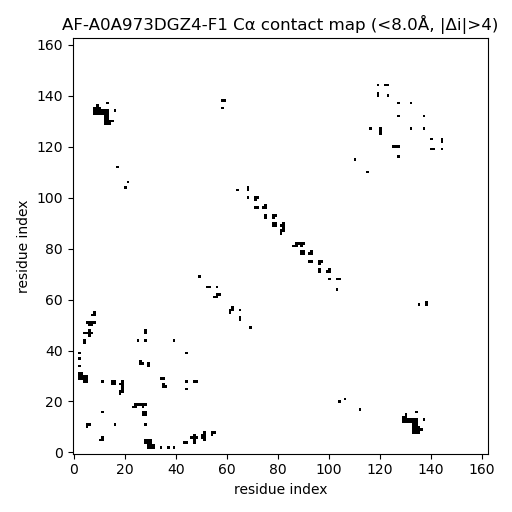.761 3.447 -12.694 1.00 80.81 117 ARG A O 1
ATOM 998 N N . MET A 1 118 ? 11.896 4.827 -11.341 1.00 82.62 118 MET A N 1
ATOM 999 C CA . MET A 1 118 ? 12.791 5.324 -12.395 1.00 82.62 118 MET A CA 1
ATOM 1000 C C . MET A 1 118 ? 13.649 4.206 -12.990 1.00 82.62 118 MET A C 1
ATOM 1002 O O . MET A 1 118 ? 13.798 4.156 -14.209 1.00 82.62 118 MET A O 1
ATOM 1006 N N . ARG A 1 119 ? 14.174 3.295 -12.160 1.00 81.94 119 ARG A N 1
ATOM 1007 C CA . ARG A 1 119 ? 14.927 2.124 -12.639 1.00 81.94 119 ARG A CA 1
ATOM 1008 C C . ARG A 1 119 ? 14.044 1.209 -13.483 1.00 81.94 119 ARG A C 1
ATOM 1010 O O . ARG A 1 119 ? 14.425 0.866 -14.596 1.00 81.94 119 ARG A O 1
ATOM 1017 N N . ILE A 1 120 ? 12.844 0.882 -13.002 1.00 82.62 120 ILE A N 1
ATOM 1018 C CA . ILE A 1 120 ? 11.890 0.056 -13.758 1.00 82.62 120 ILE A CA 1
ATOM 1019 C C . ILE A 1 120 ? 11.536 0.716 -15.094 1.00 82.62 120 ILE A C 1
ATOM 1021 O O . ILE A 1 120 ? 11.593 0.067 -16.131 1.00 82.62 120 ILE A O 1
ATOM 1025 N N 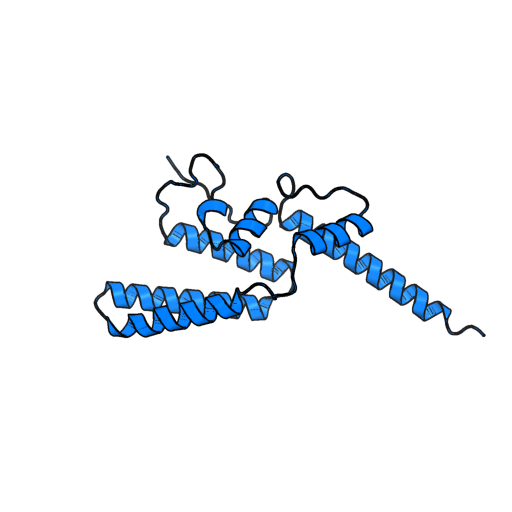. GLN A 1 121 ? 11.261 2.021 -15.104 1.00 85.69 121 GLN A N 1
ATOM 1026 C CA . GLN A 1 121 ? 10.956 2.774 -16.321 1.00 85.69 121 GLN A CA 1
ATOM 1027 C C . GLN A 1 121 ? 12.120 2.786 -17.326 1.00 85.69 121 GLN A C 1
ATOM 1029 O O . GLN A 1 121 ? 11.880 2.694 -18.529 1.00 85.69 121 GLN A O 1
ATOM 1034 N N . GLN A 1 122 ? 13.370 2.887 -16.861 1.00 85.94 122 GLN A N 1
ATOM 1035 C CA . GLN A 1 122 ? 14.551 2.802 -17.730 1.00 85.94 122 GLN A CA 1
ATOM 1036 C C . GLN A 1 122 ? 14.651 1.445 -18.432 1.00 85.94 122 GLN A C 1
ATOM 1038 O O . GLN A 1 122 ? 15.021 1.399 -19.602 1.00 85.94 122 GLN A O 1
ATOM 1043 N N . HIS A 1 123 ? 14.299 0.359 -17.741 1.00 85.25 123 HIS A N 1
ATOM 1044 C CA . HIS A 1 123 ? 14.283 -0.981 -18.325 1.00 85.25 123 HIS A CA 1
ATOM 1045 C C . HIS A 1 123 ? 13.067 -1.223 -19.226 1.00 85.25 123 HIS A C 1
ATOM 1047 O O . HIS A 1 123 ? 13.220 -1.758 -20.320 1.00 85.25 123 HIS A O 1
ATOM 1053 N N . TYR A 1 124 ? 11.880 -0.805 -18.788 1.00 86.50 124 TYR A N 1
ATOM 1054 C CA . TYR A 1 124 ? 10.615 -1.020 -19.492 1.00 86.50 124 TYR A CA 1
ATOM 1055 C C . TYR A 1 124 ? 10.479 -0.166 -20.765 1.00 86.50 124 TYR A C 1
ATOM 1057 O O . TYR A 1 124 ? 9.757 -0.523 -21.692 1.00 86.50 124 TYR A O 1
ATOM 1065 N N . GLY A 1 125 ? 11.162 0.981 -20.831 1.00 86.00 125 GLY A N 1
ATOM 1066 C CA . GLY A 1 125 ? 11.191 1.837 -22.021 1.00 86.00 125 GLY A CA 1
ATOM 1067 C C . GLY A 1 125 ? 9.922 2.665 -22.258 1.00 86.00 125 GLY A C 1
ATOM 1068 O O . GLY A 1 125 ? 9.859 3.409 -23.236 1.00 86.00 125 GLY A O 1
ATOM 1069 N N . GLN A 1 126 ? 8.927 2.596 -21.367 1.00 87.88 126 GLN A N 1
ATOM 1070 C CA . GLN A 1 126 ? 7.719 3.426 -21.413 1.00 87.88 126 GLN A CA 1
ATOM 1071 C C . GLN A 1 126 ? 7.512 4.186 -20.098 1.00 87.88 126 GLN A C 1
ATOM 1073 O O . GLN A 1 126 ? 7.831 3.665 -19.026 1.00 87.88 126 GLN A O 1
ATOM 1078 N N . PRO A 1 127 ? 6.957 5.411 -20.147 1.00 89.50 127 PRO A N 1
ATOM 1079 C CA . PRO A 1 127 ? 6.733 6.205 -18.950 1.00 89.50 127 PRO A CA 1
ATOM 1080 C C . PRO A 1 127 ? 5.688 5.566 -18.033 1.00 89.50 127 PRO A C 1
ATOM 1082 O O . PRO A 1 127 ? 4.551 5.330 -18.438 1.00 89.50 127 PRO A O 1
ATOM 1085 N N . ILE A 1 128 ? 6.053 5.370 -16.766 1.00 89.75 128 ILE A N 1
ATOM 1086 C CA . ILE A 1 128 ? 5.125 4.910 -15.734 1.00 89.75 128 ILE A CA 1
ATOM 1087 C C . ILE A 1 128 ? 4.449 6.133 -15.131 1.00 89.75 128 ILE A C 1
ATOM 1089 O 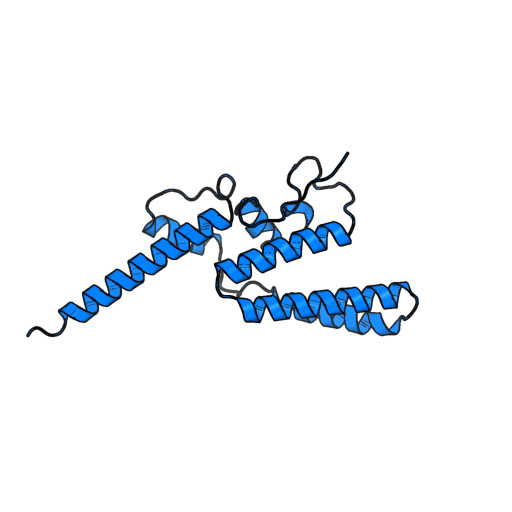O . ILE A 1 128 ? 5.106 7.002 -14.555 1.00 89.75 128 ILE A O 1
ATOM 1093 N N . LYS A 1 129 ? 3.122 6.199 -15.242 1.00 94.06 129 LYS A N 1
ATOM 1094 C CA . LYS A 1 129 ? 2.318 7.318 -14.744 1.00 94.06 129 LYS A CA 1
ATOM 1095 C C . LYS A 1 129 ? 1.487 6.879 -13.532 1.00 94.06 129 LYS A C 1
ATOM 1097 O O . LYS A 1 129 ? 0.392 6.349 -13.709 1.00 94.06 129 LYS A O 1
ATOM 1102 N N . PRO A 1 130 ? 1.931 7.147 -12.289 1.00 90.31 130 PRO A N 1
ATOM 1103 C CA . PRO A 1 130 ? 1.341 6.539 -11.089 1.00 90.31 130 PRO A CA 1
ATOM 1104 C C . PRO A 1 130 ? -0.125 6.899 -10.817 1.00 90.31 130 PRO A C 1
ATOM 1106 O O . PRO A 1 130 ? -0.792 6.239 -10.030 1.00 90.31 130 PRO A O 1
ATOM 1109 N N . LYS A 1 131 ? -0.628 7.985 -11.412 1.00 94.50 131 LYS A N 1
ATOM 1110 C CA . LYS A 1 131 ? -2.033 8.403 -11.283 1.00 94.50 131 LYS A CA 1
ATOM 1111 C C . LYS A 1 131 ? -2.955 7.752 -12.318 1.00 94.50 131 LYS A C 1
ATOM 1113 O O . LYS A 1 131 ? -4.164 7.876 -12.165 1.00 94.50 131 LYS A O 1
ATOM 1118 N N . GLU A 1 132 ? -2.388 7.160 -13.367 1.00 93.56 132 GLU A N 1
ATOM 1119 C CA . GLU A 1 132 ? -3.121 6.539 -14.477 1.00 93.56 132 GLU A CA 1
ATOM 1120 C C . GLU A 1 132 ? -3.102 5.013 -14.363 1.00 93.56 132 GLU A C 1
ATOM 1122 O O . GLU A 1 132 ? -4.117 4.391 -14.646 1.00 93.56 132 GLU A O 1
ATOM 1127 N N . ILE A 1 133 ? -1.989 4.429 -13.904 1.00 94.62 133 ILE A N 1
ATOM 1128 C CA . ILE A 1 133 ? -1.879 2.981 -13.716 1.00 94.62 133 ILE A CA 1
ATOM 1129 C C . ILE A 1 133 ? -2.278 2.540 -12.307 1.00 94.62 133 ILE A C 1
ATOM 1131 O O . ILE A 1 133 ? -2.136 3.274 -11.320 1.00 94.62 133 ILE A O 1
ATOM 1135 N N . THR A 1 134 ? -2.718 1.299 -12.226 1.00 96.88 134 THR A N 1
ATOM 1136 C CA . THR A 1 134 ? -3.034 0.574 -11.001 1.00 96.88 134 THR A CA 1
ATOM 1137 C C . THR A 1 134 ? -1.777 -0.031 -10.379 1.00 96.88 134 THR A C 1
ATOM 1139 O O . THR A 1 134 ? -0.737 -0.181 -11.029 1.00 96.88 134 THR A O 1
ATOM 1142 N N . LEU A 1 135 ? -1.864 -0.395 -9.100 1.00 93.06 135 LEU A N 1
ATOM 1143 C CA . LEU A 1 135 ? -0.803 -1.146 -8.429 1.00 93.06 135 LEU A CA 1
ATOM 1144 C C . LEU A 1 135 ? -0.534 -2.484 -9.132 1.00 93.06 135 LEU A C 1
ATOM 1146 O O . LEU A 1 135 ? 0.622 -2.842 -9.333 1.00 93.06 135 LEU A O 1
ATOM 1150 N N . TYR A 1 136 ? -1.583 -3.189 -9.557 1.00 93.94 136 TYR A N 1
ATOM 1151 C CA . TYR A 1 136 ? -1.452 -4.451 -10.282 1.00 93.94 136 TYR A CA 1
ATOM 1152 C C . TYR A 1 136 ? -0.632 -4.309 -11.569 1.00 93.94 136 TYR A C 1
ATOM 1154 O O . TYR A 1 136 ? 0.320 -5.060 -11.774 1.00 93.94 136 TYR A O 1
ATOM 1162 N N . GLU A 1 137 ? -0.962 -3.332 -12.419 1.00 92.31 137 GLU A N 1
ATOM 1163 C CA . GLU A 1 137 ? -0.233 -3.091 -13.673 1.00 92.31 137 GLU A CA 1
ATOM 1164 C C . GLU A 1 137 ? 1.243 -2.795 -13.410 1.00 92.31 137 GLU A C 1
ATOM 1166 O O . GLU A 1 137 ? 2.112 -3.327 -14.097 1.00 92.31 137 GLU A O 1
ATOM 1171 N N . TYR A 1 138 ? 1.535 -2.002 -12.376 1.00 92.50 138 TYR A N 1
ATOM 1172 C CA . TYR A 1 138 ? 2.910 -1.742 -11.970 1.00 92.50 138 TYR A CA 1
ATOM 1173 C C . TYR A 1 138 ? 3.651 -3.025 -11.573 1.00 92.50 138 TYR A C 1
ATOM 1175 O O . TYR A 1 138 ? 4.765 -3.250 -12.039 1.00 92.50 138 TYR A O 1
ATOM 1183 N N . LEU A 1 139 ? 3.038 -3.883 -10.753 1.00 88.19 139 LEU A N 1
ATOM 1184 C CA . LEU A 1 139 ? 3.648 -5.147 -10.331 1.00 88.19 139 LEU A CA 1
ATOM 1185 C C . LEU A 1 139 ? 3.894 -6.095 -11.510 1.00 88.19 139 LEU A C 1
ATOM 1187 O O . LEU A 1 139 ? 4.919 -6.768 -11.540 1.00 88.19 139 LEU A O 1
ATOM 1191 N N . MET A 1 140 ? 3.004 -6.124 -12.506 1.00 90.56 140 MET A N 1
ATOM 1192 C CA . MET A 1 140 ? 3.230 -6.911 -13.724 1.00 90.56 140 MET A CA 1
ATOM 1193 C C . MET A 1 140 ? 4.401 -6.366 -14.545 1.00 90.56 140 MET A C 1
ATOM 1195 O O . MET A 1 140 ? 5.220 -7.150 -15.018 1.00 90.56 140 MET A O 1
ATOM 1199 N N . ILE A 1 141 ? 4.535 -5.039 -14.663 1.00 87.69 141 ILE A N 1
ATOM 1200 C CA . ILE A 1 141 ? 5.702 -4.419 -15.312 1.00 87.69 141 ILE A CA 1
ATOM 1201 C C . ILE A 1 141 ? 6.992 -4.820 -14.586 1.00 87.69 141 ILE A C 1
ATOM 1203 O O . ILE A 1 141 ? 7.970 -5.180 -15.237 1.00 87.69 141 ILE A O 1
ATOM 1207 N N . VAL A 1 142 ? 6.997 -4.779 -13.249 1.00 83.62 142 VAL A N 1
ATOM 1208 C CA . VAL A 1 142 ? 8.154 -5.193 -12.441 1.00 83.62 142 VAL A CA 1
ATOM 1209 C C . VAL A 1 142 ? 8.525 -6.649 -12.724 1.00 83.62 142 VAL A C 1
ATOM 1211 O O . VAL A 1 142 ? 9.684 -6.904 -13.039 1.00 83.62 142 VAL A O 1
ATOM 1214 N N . LYS A 1 143 ? 7.555 -7.575 -12.707 1.00 84.62 143 LYS A N 1
ATOM 1215 C CA . LYS A 1 143 ? 7.804 -9.000 -12.993 1.00 84.62 143 LYS A CA 1
ATOM 1216 C C . LYS A 1 143 ? 8.423 -9.223 -14.373 1.00 84.62 143 LYS A C 1
ATOM 1218 O O . LYS A 1 143 ? 9.441 -9.897 -14.473 1.00 84.62 143 LYS A O 1
ATOM 1223 N N . VAL A 1 144 ? 7.874 -8.598 -15.418 1.00 86.00 144 VAL A N 1
ATOM 1224 C CA . VAL A 1 144 ? 8.422 -8.710 -16.784 1.00 86.00 144 VAL A CA 1
ATOM 1225 C C . VAL A 1 144 ? 9.865 -8.199 -16.845 1.00 86.00 144 VAL A C 1
ATOM 1227 O O . VAL A 1 144 ? 10.733 -8.838 -17.436 1.00 86.00 144 VAL A O 1
ATOM 1230 N N . VAL A 1 145 ? 10.154 -7.066 -16.197 1.00 83.12 145 VAL A N 1
ATOM 1231 C CA . VAL A 1 145 ? 11.518 -6.517 -16.139 1.00 83.12 145 VAL A CA 1
ATOM 1232 C C . VAL A 1 145 ? 12.474 -7.454 -15.389 1.00 83.12 145 VAL A C 1
ATOM 1234 O O . VAL A 1 145 ? 13.621 -7.621 -15.808 1.00 83.12 145 VAL A O 1
ATOM 1237 N N . GLU A 1 146 ? 12.032 -8.073 -14.295 1.00 80.88 146 GLU A N 1
ATOM 1238 C CA . GLU A 1 146 ? 12.832 -9.036 -13.531 1.00 80.88 146 GLU A CA 1
ATOM 1239 C C . GLU A 1 146 ? 13.138 -10.304 -14.341 1.00 80.88 146 GLU A C 1
ATOM 1241 O O . GLU A 1 146 ? 14.295 -10.731 -14.383 1.00 80.88 146 GLU A O 1
ATOM 1246 N N . GLU A 1 147 ? 12.148 -10.861 -15.041 1.00 84.06 147 GLU A N 1
ATOM 1247 C CA . GLU A 1 147 ? 12.305 -12.012 -15.941 1.00 84.06 147 GLU A CA 1
ATOM 1248 C C . GLU A 1 147 ? 13.302 -11.719 -17.079 1.00 84.06 147 GLU A C 1
ATOM 1250 O O . GLU A 1 147 ? 14.191 -12.531 -17.370 1.00 84.06 147 GLU A O 1
ATOM 1255 N N . ASP A 1 148 ? 13.232 -10.524 -17.672 1.00 83.44 148 ASP A N 1
ATOM 1256 C CA . ASP A 1 148 ? 14.165 -10.069 -18.709 1.00 83.44 148 ASP A CA 1
ATOM 1257 C C . ASP A 1 148 ? 15.608 -9.969 -18.191 1.00 83.44 148 ASP A C 1
ATOM 1259 O O . ASP A 1 148 ? 16.565 -10.343 -18.883 1.00 83.44 148 ASP A O 1
ATOM 1263 N N . ILE A 1 149 ? 15.791 -9.455 -16.970 1.00 80.94 149 ILE A N 1
ATOM 1264 C CA . ILE A 1 149 ? 17.107 -9.351 -16.325 1.00 80.94 149 ILE A CA 1
ATOM 1265 C C . ILE A 1 149 ? 17.668 -10.748 -16.037 1.00 80.94 149 ILE A C 1
ATOM 1267 O O . ILE A 1 149 ? 18.837 -11.014 -16.337 1.00 80.94 149 ILE A O 1
ATOM 1271 N N . GLN A 1 150 ? 16.850 -11.655 -15.498 1.00 82.25 150 GLN A N 1
ATOM 1272 C CA . GLN A 1 150 ? 17.258 -13.032 -15.211 1.00 82.25 150 GLN A CA 1
ATOM 1273 C C . GLN A 1 150 ? 17.672 -13.775 -16.488 1.00 82.25 150 GLN A C 1
ATOM 1275 O O . GLN A 1 150 ? 18.744 -14.384 -16.525 1.00 82.25 150 GLN A O 1
ATOM 1280 N N . THR A 1 151 ? 16.891 -13.642 -17.563 1.00 81.81 151 THR A N 1
ATOM 1281 C CA . THR A 1 151 ? 17.181 -14.254 -18.870 1.00 81.81 151 THR A CA 1
ATOM 1282 C C . THR A 1 151 ? 18.502 -13.743 -19.456 1.00 81.81 151 THR A C 1
ATOM 1284 O O . THR A 1 151 ? 19.323 -1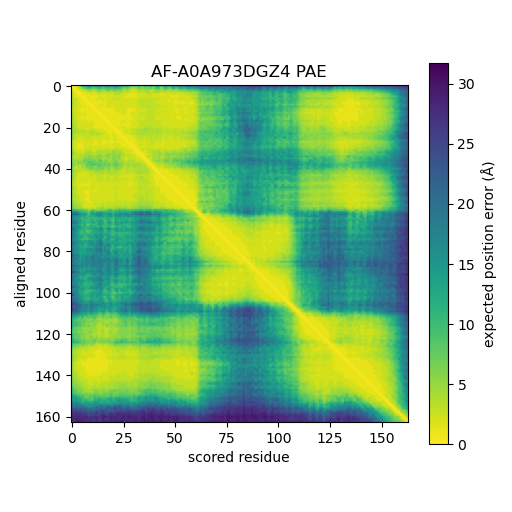4.523 -19.949 1.00 81.81 151 THR A O 1
ATOM 1287 N N . LYS A 1 152 ? 18.772 -12.432 -19.367 1.00 79.38 152 LYS A N 1
ATOM 1288 C CA . LYS A 1 152 ? 20.049 -11.844 -19.817 1.00 79.38 152 LYS A CA 1
ATOM 1289 C C . LYS A 1 152 ? 21.242 -12.364 -19.014 1.00 79.38 152 LYS A C 1
ATOM 1291 O O . LYS A 1 152 ? 22.275 -12.680 -19.603 1.00 79.38 152 LYS A O 1
ATOM 1296 N N . ASN A 1 153 ? 21.101 -12.496 -17.698 1.00 75.62 153 ASN A N 1
ATOM 1297 C CA . ASN A 1 153 ? 22.172 -13.002 -16.838 1.00 75.62 153 ASN A CA 1
ATOM 1298 C C . ASN A 1 153 ? 22.493 -14.480 -17.118 1.00 75.62 153 ASN A C 1
ATOM 1300 O O . ASN A 1 153 ? 23.666 -14.845 -17.190 1.00 75.62 153 ASN A O 1
ATOM 1304 N N . GLN A 1 154 ? 21.481 -15.320 -17.356 1.00 71.81 154 GLN A N 1
ATOM 1305 C CA . GLN A 1 154 ? 21.685 -16.722 -17.743 1.00 71.81 154 GLN A CA 1
ATOM 1306 C C . GLN A 1 154 ? 22.401 -16.849 -19.098 1.00 71.81 154 GLN A C 1
ATOM 1308 O O . GLN A 1 154 ? 23.361 -17.610 -19.225 1.00 71.81 154 GLN A O 1
ATOM 1313 N N . ASN A 1 155 ? 22.009 -16.041 -20.089 1.00 71.06 155 ASN A N 1
ATOM 1314 C CA . ASN A 1 155 ? 22.631 -16.037 -21.416 1.00 71.06 155 ASN A CA 1
ATOM 1315 C C . ASN A 1 155 ? 24.085 -15.534 -21.416 1.00 71.06 155 ASN A C 1
ATOM 1317 O O . ASN A 1 155 ? 24.880 -15.965 -22.252 1.00 71.06 155 ASN A O 1
ATOM 1321 N N . ASN A 1 156 ? 24.449 -14.643 -20.491 1.00 65.12 156 ASN A N 1
ATOM 1322 C CA . ASN A 1 156 ? 25.825 -14.168 -20.341 1.00 65.12 156 ASN A CA 1
ATOM 1323 C C . ASN A 1 156 ? 26.719 -15.195 -19.628 1.00 65.12 156 ASN A C 1
ATOM 1325 O O . ASN A 1 156 ? 27.870 -15.367 -20.022 1.00 65.12 156 ASN A O 1
ATOM 1329 N N . ASN A 1 157 ? 26.187 -15.941 -18.656 1.00 60.00 157 ASN A N 1
ATOM 1330 C CA . ASN A 1 157 ? 26.937 -16.991 -17.958 1.00 60.00 157 ASN A CA 1
ATOM 1331 C C . ASN A 1 157 ? 27.144 -18.257 -18.813 1.00 60.00 157 ASN A C 1
ATOM 1333 O O . ASN A 1 157 ? 28.126 -18.968 -18.624 1.00 60.00 157 ASN A O 1
ATOM 1337 N N . GLY A 1 158 ? 26.266 -18.528 -19.785 1.00 55.75 158 GLY A N 1
ATOM 1338 C CA . GLY A 1 158 ? 26.415 -19.648 -20.727 1.00 55.75 158 GLY A CA 1
ATOM 1339 C C . GLY A 1 158 ? 27.445 -19.426 -21.844 1.00 55.75 158 GLY A C 1
ATOM 1340 O O . GLY A 1 158 ? 27.844 -20.382 -22.502 1.00 55.75 158 GLY A O 1
ATOM 1341 N N . LYS A 1 159 ? 27.902 -18.185 -22.065 1.00 53.88 159 LYS A N 1
ATOM 1342 C CA . LYS A 1 159 ? 28.883 -17.835 -23.112 1.00 53.88 159 LYS A CA 1
ATOM 1343 C C . LYS A 1 159 ? 30.341 -17.822 -22.631 1.00 53.88 159 LYS A C 1
ATOM 1345 O O . LYS A 1 159 ? 31.224 -17.565 -23.438 1.00 53.88 159 LYS A O 1
ATOM 1350 N N . GLY A 1 160 ? 30.598 -18.101 -21.350 1.00 49.59 160 GLY A N 1
ATOM 1351 C CA . GLY A 1 160 ? 31.937 -18.059 -20.744 1.00 49.59 160 GLY A CA 1
ATOM 1352 C C . GLY A 1 160 ? 32.752 -19.360 -20.790 1.00 49.59 160 GLY A C 1
ATOM 1353 O O . GLY A 1 160 ? 33.857 -19.366 -20.268 1.00 49.59 160 GLY A O 1
ATOM 1354 N N . ASN A 1 161 ? 32.238 -20.446 -21.385 1.00 46.84 161 ASN A N 1
ATOM 1355 C CA . ASN A 1 161 ? 32.899 -21.765 -21.431 1.00 46.84 161 ASN A CA 1
ATOM 1356 C C . ASN A 1 161 ? 33.153 -22.253 -22.871 1.00 46.84 161 ASN A C 1
ATOM 1358 O O . ASN A 1 161 ? 32.891 -23.411 -23.198 1.00 46.84 161 ASN A O 1
ATOM 1362 N N . ILE A 1 162 ? 33.625 -21.369 -23.749 1.00 54.84 162 ILE A N 1
ATOM 1363 C CA . ILE A 1 162 ? 34.202 -21.768 -25.040 1.00 54.84 162 ILE A CA 1
ATOM 1364 C C . ILE A 1 162 ? 35.483 -20.957 -25.258 1.00 54.84 162 ILE A C 1
ATOM 1366 O O . ILE A 1 162 ? 35.493 -20.034 -26.064 1.00 54.84 162 ILE A O 1
ATOM 1370 N N . GLU A 1 163 ? 36.536 -21.293 -24.517 1.00 44.59 163 GLU A N 1
ATOM 1371 C CA . GLU A 1 163 ? 37.936 -21.097 -24.9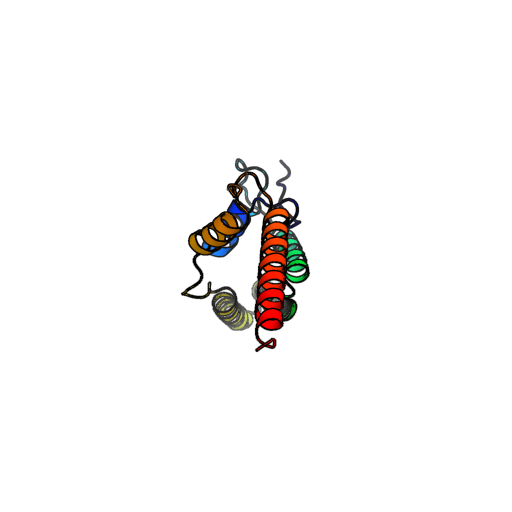24 1.00 44.59 163 GLU A CA 1
ATOM 1372 C C . GLU A 1 163 ? 38.757 -22.317 -24.495 1.00 44.59 163 GLU A C 1
ATOM 1374 O O . GLU A 1 163 ? 38.554 -22.791 -23.352 1.00 44.59 163 GLU A O 1
#

Secondary structure (DSSP, 8-state):
----B--STTTSBHHHHHHHHHH--GGGGBSSGGGTTS---HHHHHHHHHHHHHHHHHHHT-HHHHHHHHHHHHHHHHHHHHHHTT-GGGHHHHHHHHHHHHHHHSPPTT--HHHHHHHHHHHH-S---TTTSBHHHHHHHHHHHHHHHHHHHHHHHTTSS--

Solvent-accessible surface area (backbone atoms only — not comparable to full-atom values): 9180 Å² total; per-residue (Å²): 135,89,85,54,62,37,44,40,36,79,66,31,30,30,46,36,55,53,46,26,69,74,67,71,42,69,47,46,38,35,66,53,75,91,54,41,83,55,93,72,58,67,70,60,52,48,54,24,51,48,43,28,49,52,52,45,20,69,74,63,76,44,44,73,65,47,52,52,51,50,54,42,50,51,54,29,49,57,25,47,53,41,32,75,76,65,43,64,77,30,48,61,52,32,56,50,34,49,53,52,46,52,62,74,63,46,71,59,97,84,68,49,69,67,61,53,50,51,53,51,28,68,73,69,73,51,89,80,50,43,84,79,38,25,38,42,58,51,53,52,53,50,50,54,52,50,52,53,52,52,52,52,53,53,60,57,65,70,66,74,82,81,130

pLDDT: mean 80.01, std 11.17, range [44.59, 97.19]